Protein AF-A0A962RJB6-F1 (afdb_monomer)

Radius of gyration: 16.98 Å; Cα contacts (8 Å, |Δi|>4): 116; chains: 1; bounding box: 36×30×48 Å

Nearest PDB structures (foldseek):
  3wg9-assembly2_D  TM=4.653E-01  e=1.319E-01  Thermoanaerobacter ethanolicus JW 200
  3wgi-assembly1_A  TM=8.737E-01  e=1.592E+00  Thermoanaerobacter ethanolicus JW 200
  3wg9-assembly1_A  TM=5.352E-01  e=3.385E-01  Thermoanaerobacter ethanolicus JW 200
  1jfl-assembly1_B  TM=5.941E-01  e=3.121E+00  Pyrococcus horikoshii OT3
  2gas-assembly2_B  TM=5.406E-01  e=4.370E+00  Medicago sativa

Foldseek 3Di:
DAEDDPDPPQAQDFADCVPQDDVCVPGHHYHHLVCLLVCCQVVVEAADEDDDDPDDPVVLVVSCVSNVVSPHHYDDDDCVRVPDDDPDDDDDQDDPDPPPCSVVVVVVVVVVVD

Mean predicted aligned error: 4.96 Å

Structure (mmCIF, N/CA/C/O backbone):
data_AF-A0A962RJB6-F1
#
_entry.id   AF-A0A962RJB6-F1
#
loop_
_atom_site.group_PDB
_atom_site.id
_atom_site.type_symbol
_atom_site.label_atom_id
_atom_site.label_alt_id
_atom_site.label_comp_id
_atom_site.label_asym_id
_atom_site.label_entity_id
_atom_site.label_seq_id
_atom_site.pdbx_PDB_ins_code
_atom_site.Cartn_x
_atom_site.Cartn_y
_atom_site.Cartn_z
_atom_site.occupancy
_atom_site.B_iso_or_equiv
_atom_site.auth_seq_id
_atom_site.auth_comp_id
_atom_site.auth_asym_id
_atom_site.auth_atom_id
_atom_site.pdbx_PDB_model_num
ATOM 1 N N . ALA A 1 1 ? -8.530 5.925 1.983 1.00 86.25 1 ALA A N 1
ATOM 2 C CA . ALA A 1 1 ? -7.414 6.876 1.794 1.00 86.25 1 ALA A CA 1
ATOM 3 C C . ALA A 1 1 ? -6.126 6.094 1.549 1.00 86.25 1 ALA A C 1
ATOM 5 O O . ALA A 1 1 ? -6.102 4.903 1.841 1.00 86.25 1 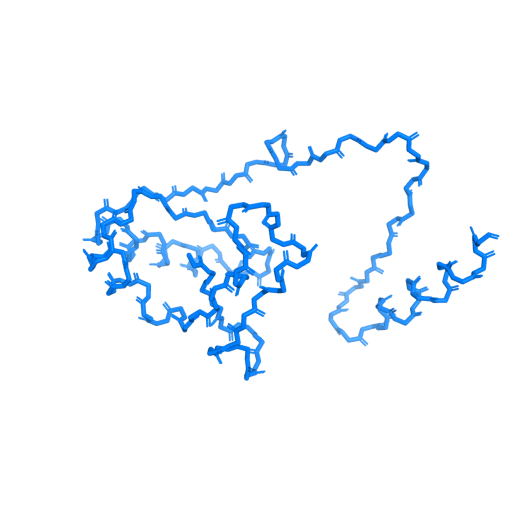ALA A O 1
ATOM 6 N N . PHE A 1 2 ? -5.078 6.732 1.031 1.00 91.38 2 PHE A N 1
ATOM 7 C CA . PHE A 1 2 ? -3.710 6.232 1.172 1.00 91.38 2 PHE A CA 1
ATOM 8 C C . PHE A 1 2 ? -3.054 6.915 2.366 1.00 91.38 2 PHE A C 1
ATOM 10 O O . PHE A 1 2 ? -3.352 8.071 2.645 1.00 91.38 2 PHE A O 1
ATOM 17 N N . THR A 1 3 ? -2.146 6.221 3.038 1.00 88.75 3 THR A N 1
ATOM 18 C CA . THR A 1 3 ? -1.280 6.805 4.067 1.00 88.75 3 THR A CA 1
ATOM 19 C C . THR A 1 3 ? 0.161 6.734 3.591 1.00 88.75 3 THR A C 1
ATOM 21 O O . THR A 1 3 ? 0.570 5.679 3.104 1.00 88.75 3 THR A O 1
ATOM 24 N N . ALA A 1 4 ? 0.932 7.813 3.722 1.00 84.38 4 ALA A N 1
ATOM 25 C CA . ALA A 1 4 ? 2.296 7.869 3.198 1.00 84.38 4 ALA A CA 1
ATOM 26 C C . ALA A 1 4 ? 3.287 8.543 4.160 1.00 84.38 4 ALA A C 1
ATOM 28 O O . ALA A 1 4 ? 2.955 9.540 4.792 1.00 84.38 4 ALA A O 1
ATOM 29 N N . THR A 1 5 ? 4.523 8.030 4.215 1.00 78.69 5 THR A N 1
ATOM 30 C CA . THR A 1 5 ? 5.647 8.623 4.986 1.00 78.69 5 THR A CA 1
ATOM 31 C C . THR A 1 5 ? 6.936 8.781 4.186 1.00 78.69 5 THR A C 1
ATOM 33 O O . THR A 1 5 ? 7.712 9.695 4.445 1.00 78.69 5 THR A O 1
ATOM 36 N N . GLN A 1 6 ? 7.179 7.915 3.198 1.00 67.38 6 GLN A N 1
ATOM 37 C CA . GLN A 1 6 ? 8.481 7.824 2.523 1.00 67.38 6 GLN A CA 1
ATOM 38 C C . GLN A 1 6 ? 8.765 8.955 1.520 1.00 67.38 6 GLN A C 1
ATOM 40 O O . GLN A 1 6 ? 9.920 9.176 1.162 1.00 67.38 6 GLN A O 1
ATOM 45 N N . ILE A 1 7 ? 7.737 9.658 1.031 1.00 72.94 7 ILE A N 1
ATOM 46 C CA . ILE A 1 7 ? 7.892 10.704 0.010 1.00 72.94 7 ILE A CA 1
ATOM 47 C C . ILE A 1 7 ? 7.655 12.073 0.663 1.00 72.94 7 ILE A C 1
ATOM 49 O O . ILE A 1 7 ? 6.505 12.398 0.975 1.00 72.94 7 ILE A O 1
ATOM 53 N N . PRO A 1 8 ? 8.704 12.899 0.849 1.00 74.06 8 PRO A N 1
ATOM 54 C CA . PRO A 1 8 ? 8.559 14.229 1.431 1.00 74.06 8 PRO A CA 1
ATOM 55 C C . PRO A 1 8 ? 7.520 15.074 0.682 1.00 74.06 8 PRO A C 1
ATOM 57 O O . PRO A 1 8 ? 7.533 15.144 -0.549 1.00 74.06 8 PRO A O 1
ATOM 60 N N . GLY A 1 9 ? 6.612 15.710 1.427 1.00 77.25 9 GLY A N 1
ATOM 61 C CA . GLY A 1 9 ? 5.584 16.598 0.872 1.00 77.25 9 GLY A CA 1
ATOM 62 C C . GLY A 1 9 ? 4.469 15.902 0.082 1.00 77.25 9 GLY A C 1
ATOM 63 O O . GLY A 1 9 ? 3.769 16.565 -0.685 1.00 77.25 9 GLY A O 1
ATOM 64 N N . ILE A 1 10 ? 4.304 14.577 0.213 1.00 83.56 10 ILE A N 1
ATOM 65 C CA . ILE A 1 10 ? 3.179 13.872 -0.422 1.00 83.56 10 ILE A CA 1
ATOM 66 C C . ILE A 1 10 ? 1.897 13.890 0.420 1.00 83.56 10 ILE A C 1
ATOM 68 O O . ILE A 1 10 ? 0.810 13.813 -0.149 1.00 83.56 10 ILE A O 1
ATOM 72 N N . SER A 1 11 ? 2.022 14.007 1.745 1.00 84.44 11 SER A N 1
ATOM 73 C CA . SER A 1 11 ? 0.876 14.139 2.652 1.00 84.44 11 SER A CA 1
ATOM 74 C C . SER A 1 11 ? 0.068 15.400 2.317 1.00 84.44 11 SER A C 1
ATOM 76 O O . SER A 1 11 ? 0.633 16.424 1.928 1.00 84.44 11 SER A O 1
ATOM 78 N N . GLY A 1 12 ? -1.259 15.302 2.382 1.00 84.06 12 GLY A N 1
ATOM 79 C CA . GLY A 1 12 ? -2.196 16.351 1.974 1.00 84.06 12 GLY A CA 1
ATOM 80 C C . GLY A 1 12 ? -2.440 16.434 0.461 1.00 84.06 12 GLY A C 1
ATOM 81 O O . GLY A 1 12 ? -3.283 17.213 0.011 1.00 84.06 12 GLY A O 1
ATOM 82 N N . ARG A 1 13 ? -1.743 15.630 -0.358 1.00 92.75 13 ARG A N 1
ATOM 83 C CA . ARG A 1 13 ? -2.029 15.515 -1.798 1.00 92.75 13 ARG A CA 1
ATOM 84 C C . ARG A 1 13 ? -3.134 14.493 -2.058 1.00 92.75 13 ARG A C 1
ATOM 86 O O . ARG A 1 13 ? -3.568 13.753 -1.182 1.00 92.75 13 ARG A O 1
ATOM 93 N N . ARG A 1 14 ? -3.586 14.429 -3.311 1.00 93.75 14 ARG A N 1
ATOM 94 C CA . ARG A 1 14 ? -4.538 13.421 -3.789 1.00 93.75 14 ARG A CA 1
ATOM 95 C C . ARG A 1 14 ? -3.925 12.601 -4.908 1.00 93.75 14 ARG A C 1
ATOM 97 O O . ARG A 1 14 ? -3.314 13.149 -5.827 1.00 93.75 14 ARG A O 1
ATOM 104 N N . PHE A 1 15 ? -4.117 11.289 -4.843 1.00 92.69 15 PHE A N 1
ATOM 105 C CA . PHE A 1 15 ? -3.893 10.419 -5.983 1.00 92.69 15 PHE A CA 1
ATOM 106 C C . PHE A 1 15 ? -4.894 10.790 -7.092 1.00 92.69 15 PHE A C 1
ATOM 108 O O . PHE A 1 15 ? -6.082 10.930 -6.786 1.00 92.69 15 PHE A O 1
ATOM 115 N N . PRO A 1 16 ? -4.456 10.979 -8.349 1.00 94.44 16 PRO A N 1
ATOM 116 C CA . PRO A 1 16 ? -5.303 11.549 -9.396 1.00 94.44 16 PRO A CA 1
ATOM 117 C C . PRO A 1 16 ? -6.575 10.737 -9.671 1.00 94.44 16 PRO A C 1
ATOM 119 O O . PRO A 1 16 ? -6.512 9.521 -9.842 1.00 94.44 16 PRO A O 1
ATOM 122 N N . ALA A 1 17 ? -7.716 11.421 -9.815 1.00 94.75 17 ALA A N 1
ATOM 123 C CA . ALA A 1 17 ? -9.002 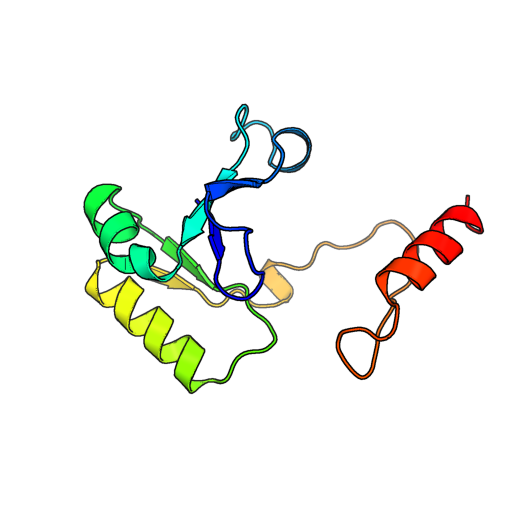10.802 -10.165 1.00 94.75 17 ALA A CA 1
ATOM 124 C C . ALA A 1 17 ? -8.937 9.991 -11.471 1.00 94.75 17 ALA A C 1
ATOM 126 O O . ALA A 1 17 ? -9.487 8.897 -11.556 1.00 94.75 17 ALA A O 1
ATOM 127 N N . THR A 1 18 ? -8.184 10.482 -12.461 1.00 95.06 18 THR A N 1
ATOM 128 C CA . THR A 1 18 ? -7.976 9.811 -13.756 1.00 95.06 18 THR A CA 1
ATOM 129 C C . THR A 1 18 ? -7.306 8.440 -13.640 1.00 95.06 18 THR A C 1
ATOM 131 O O . THR A 1 18 ? -7.405 7.643 -14.568 1.00 95.06 18 THR A O 1
ATOM 134 N N . LEU A 1 19 ? -6.638 8.158 -12.516 1.00 93.19 19 LEU A N 1
ATOM 135 C CA . LEU A 1 19 ? -5.974 6.885 -12.232 1.00 93.19 19 LEU A CA 1
ATOM 136 C C . LEU A 1 19 ? -6.676 6.072 -11.135 1.00 93.19 19 LEU A C 1
ATOM 138 O O . LEU A 1 19 ? -6.395 4.887 -10.988 1.00 93.19 19 LEU A O 1
ATOM 142 N N . ALA A 1 20 ? -7.555 6.694 -10.348 1.00 92.81 20 ALA A N 1
ATOM 143 C CA . ALA A 1 20 ? -8.192 6.078 -9.185 1.00 92.81 20 ALA A CA 1
ATOM 144 C C . ALA A 1 20 ? -9.418 5.212 -9.534 1.00 92.81 20 ALA A C 1
ATOM 146 O O . ALA A 1 20 ? -9.861 4.409 -8.716 1.00 92.81 20 ALA A O 1
ATOM 147 N N . GLY A 1 21 ? -9.960 5.362 -10.746 1.00 90.25 21 GLY A N 1
ATOM 148 C CA . GLY A 1 21 ? -11.163 4.662 -11.195 1.00 90.25 21 GLY A CA 1
ATOM 149 C C . GLY A 1 21 ? -12.466 5.348 -10.767 1.00 90.25 21 GLY A C 1
ATOM 150 O O . GLY A 1 21 ? -12.472 6.348 -10.051 1.00 90.25 21 GLY A O 1
ATOM 151 N N . ALA A 1 22 ? -13.596 4.806 -11.230 1.00 93.00 22 ALA A N 1
ATOM 152 C CA . ALA A 1 22 ? -14.907 5.459 -11.136 1.00 93.00 22 ALA A CA 1
ATOM 153 C C . ALA A 1 22 ? -15.405 5.704 -9.697 1.00 93.00 22 ALA A C 1
ATOM 155 O O . ALA A 1 22 ? -16.159 6.644 -9.466 1.00 93.00 22 ALA A O 1
ATOM 156 N N . GLY A 1 23 ? -14.965 4.896 -8.725 1.00 93.12 23 GLY A N 1
ATOM 157 C CA . GLY A 1 23 ? -15.334 5.052 -7.312 1.00 93.12 23 GLY A CA 1
ATOM 158 C C . GLY A 1 23 ? -14.691 6.256 -6.613 1.00 93.12 23 GLY A C 1
ATOM 159 O O . GLY A 1 23 ? -15.071 6.583 -5.493 1.00 93.12 23 GLY A O 1
ATOM 160 N N . TYR A 1 24 ? -13.735 6.932 -7.258 1.00 94.31 24 TYR A N 1
ATOM 161 C CA . TYR A 1 24 ? -12.981 8.043 -6.676 1.00 94.31 24 TYR A CA 1
ATOM 162 C C . TYR A 1 24 ? -12.948 9.254 -7.624 1.00 94.31 24 TYR A C 1
ATOM 164 O O . TYR A 1 24 ? -11.878 9.638 -8.106 1.00 94.31 24 TYR A O 1
ATOM 172 N N . PRO A 1 25 ? -14.099 9.911 -7.876 1.00 94.62 25 PRO A N 1
ATOM 173 C CA . PRO A 1 25 ? -14.191 11.032 -8.819 1.00 94.62 25 PRO A CA 1
ATOM 174 C C . PRO A 1 25 ? -13.341 12.245 -8.408 1.00 94.62 25 PRO A C 1
ATOM 176 O O . PRO A 1 25 ? -12.932 13.034 -9.253 1.00 94.62 25 PRO A O 1
ATOM 179 N N . GLN A 1 26 ? -13.037 12.379 -7.115 1.00 95.38 26 GLN A N 1
ATOM 180 C CA . GLN A 1 26 ? -12.167 13.425 -6.563 1.00 95.38 26 GLN A CA 1
ATOM 181 C C . GLN A 1 26 ? -10.737 12.926 -6.280 1.00 95.38 26 GLN A C 1
ATOM 183 O O . GLN A 1 26 ? -9.958 13.605 -5.607 1.00 95.38 26 GLN A O 1
ATOM 188 N N . GLY A 1 27 ? -10.389 11.725 -6.747 1.00 95.31 27 GLY A N 1
ATOM 189 C CA . GLY A 1 27 ? -9.141 11.060 -6.397 1.00 95.31 27 GLY A CA 1
ATOM 190 C C . GLY A 1 27 ? -9.128 10.526 -4.964 1.00 95.31 27 GLY A C 1
ATOM 191 O O . GLY A 1 27 ? -10.089 10.677 -4.206 1.00 95.31 27 GLY A O 1
ATOM 192 N N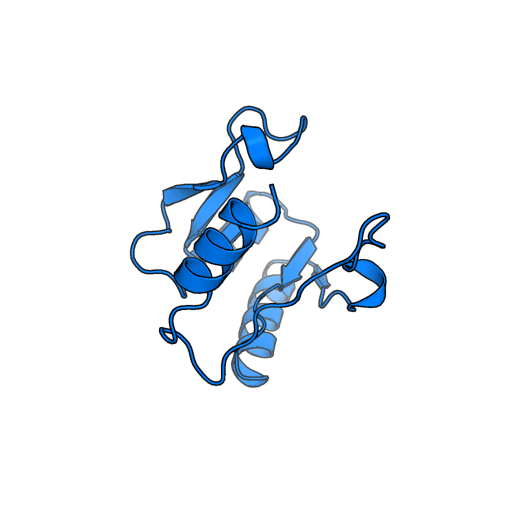 . ILE A 1 28 ? -8.017 9.894 -4.588 1.00 95.31 28 ILE A N 1
ATOM 193 C CA . ILE A 1 28 ? -7.852 9.268 -3.268 1.00 95.31 28 ILE A CA 1
ATOM 194 C C . ILE A 1 28 ? -6.984 10.192 -2.405 1.00 95.31 28 ILE A C 1
ATOM 196 O O . ILE A 1 28 ? -5.872 10.513 -2.828 1.00 95.31 28 ILE A O 1
ATOM 200 N N . PRO A 1 29 ? -7.445 10.640 -1.224 1.00 94.19 29 PRO A N 1
ATOM 201 C CA . PRO A 1 29 ? -6.621 11.454 -0.335 1.00 94.19 29 PRO A CA 1
ATOM 202 C C . PRO A 1 29 ? -5.397 10.674 0.149 1.00 94.19 29 PRO A C 1
ATOM 204 O O . PRO A 1 29 ? -5.488 9.468 0.397 1.00 94.19 29 PRO A O 1
ATOM 207 N N . ILE A 1 30 ? -4.263 11.369 0.239 1.00 94.56 30 ILE A N 1
ATOM 208 C CA . ILE A 1 30 ? -3.005 10.867 0.788 1.00 94.56 30 ILE A CA 1
ATOM 209 C C . ILE A 1 30 ? -2.792 11.558 2.131 1.00 94.56 30 ILE A C 1
ATOM 211 O O . ILE A 1 30 ? -2.449 12.737 2.178 1.00 94.56 30 ILE A O 1
ATOM 215 N N . GLU A 1 31 ? -3.008 10.811 3.201 1.00 93.62 31 GLU A N 1
ATOM 216 C CA . GLU A 1 31 ? -2.883 11.272 4.578 1.00 93.62 31 GLU A CA 1
ATOM 217 C C . GLU A 1 31 ? -1.504 10.922 5.148 1.00 93.62 31 GLU A C 1
ATOM 219 O O . GLU A 1 31 ? -0.787 10.053 4.629 1.00 93.62 31 GLU A O 1
A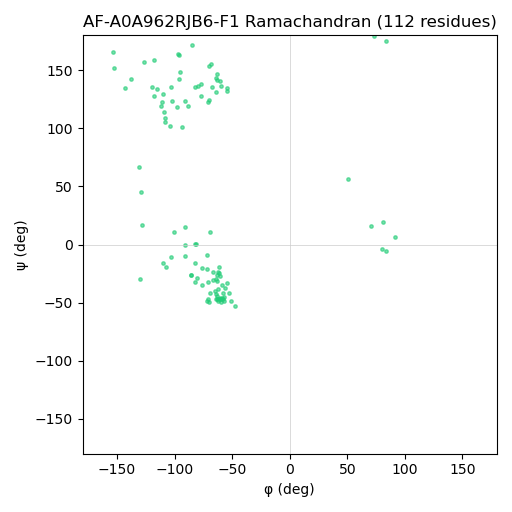TOM 224 N N . ASP A 1 32 ? -1.135 11.575 6.246 1.00 92.69 32 ASP A N 1
ATOM 225 C CA . ASP A 1 32 ? 0.051 11.197 7.003 1.00 92.69 32 ASP A CA 1
ATOM 226 C C . ASP A 1 32 ? -0.157 9.817 7.651 1.00 92.69 32 ASP A C 1
ATOM 228 O O . ASP A 1 32 ? -1.215 9.521 8.209 1.00 92.69 32 ASP A O 1
ATOM 232 N N . GLN A 1 33 ? 0.845 8.940 7.583 1.00 92.62 33 GLN A N 1
ATOM 233 C CA . GLN A 1 33 ? 0.742 7.610 8.196 1.00 92.62 33 GLN A CA 1
ATOM 234 C C . GLN A 1 33 ? 0.673 7.662 9.722 1.00 92.62 33 GLN A C 1
ATOM 236 O O . GLN A 1 33 ? 0.132 6.740 10.327 1.00 92.62 33 GLN A O 1
ATOM 241 N N . THR A 1 34 ? 1.1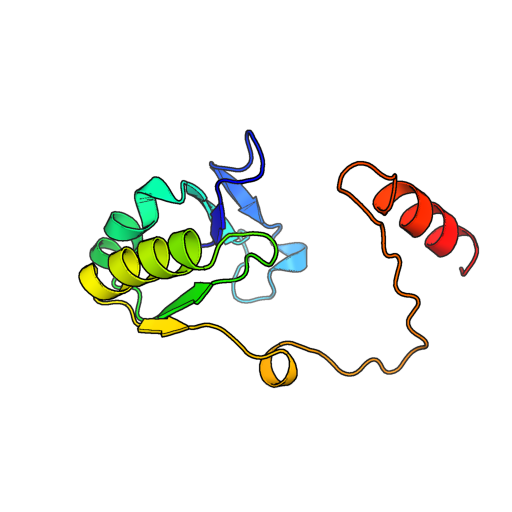68 8.726 10.353 1.00 93.00 34 THR A N 1
ATOM 242 C CA . THR A 1 34 ? 0.988 8.937 11.797 1.00 93.00 34 THR A CA 1
ATOM 243 C C . THR A 1 34 ? -0.489 9.058 12.180 1.00 93.00 34 THR A C 1
ATOM 245 O O . THR A 1 34 ? -0.864 8.696 13.293 1.00 93.00 34 THR A O 1
ATOM 248 N N . SER A 1 35 ? -1.355 9.457 11.242 1.00 94.31 35 SER A N 1
ATOM 249 C CA . SER A 1 35 ? -2.806 9.525 11.429 1.00 94.31 35 SER A CA 1
ATOM 250 C C . SER A 1 35 ? -3.521 8.180 11.248 1.00 94.31 35 SER A C 1
ATOM 252 O O . SER A 1 35 ? -4.740 8.138 11.393 1.00 94.31 35 SER A O 1
ATOM 254 N N . LEU A 1 36 ? -2.812 7.078 10.957 1.00 95.56 36 LEU A N 1
ATOM 255 C CA . LEU A 1 36 ? -3.413 5.765 10.671 1.00 95.56 36 LEU A CA 1
ATOM 256 C C . LEU A 1 36 ? -4.419 5.327 11.746 1.00 95.56 36 LEU A C 1
ATOM 258 O O . LEU A 1 36 ? -5.536 4.949 11.409 1.00 95.56 36 LEU A O 1
ATOM 262 N N . ALA A 1 37 ? -4.043 5.411 13.025 1.00 96.81 37 ALA A N 1
ATOM 263 C CA . ALA A 1 37 ? -4.911 5.004 14.132 1.00 96.81 37 ALA A CA 1
ATOM 264 C C . ALA A 1 37 ? -6.218 5.812 14.172 1.00 96.81 37 ALA A C 1
ATOM 266 O O . ALA A 1 37 ? -7.301 5.238 14.274 1.00 96.81 37 ALA A O 1
ATOM 267 N N . ALA A 1 38 ? -6.107 7.140 14.051 1.00 96.56 38 ALA A N 1
ATOM 268 C CA . ALA A 1 38 ? -7.248 8.049 14.072 1.00 96.56 38 ALA A CA 1
ATOM 269 C C . ALA A 1 38 ? -8.172 7.800 12.874 1.00 96.56 38 ALA A C 1
ATOM 271 O O . ALA A 1 38 ? -9.371 7.618 13.054 1.00 96.56 38 ALA A O 1
ATOM 272 N N . ILE A 1 39 ? -7.608 7.680 11.666 1.00 95.31 39 ILE A N 1
ATOM 273 C CA . ILE A 1 39 ? -8.369 7.393 10.443 1.00 95.31 39 ILE A CA 1
ATOM 274 C C . ILE A 1 39 ? -9.127 6.071 10.578 1.00 95.31 39 ILE A C 1
ATOM 276 O O . ILE A 1 39 ? -10.313 6.020 10.252 1.00 95.31 39 ILE A O 1
ATOM 280 N N . CYS A 1 40 ? -8.467 5.017 11.070 1.00 96.56 40 CYS A N 1
ATOM 281 C CA . CYS A 1 40 ? -9.107 3.721 11.268 1.00 96.56 40 CYS A CA 1
ATOM 282 C C . CYS A 1 40 ? -10.298 3.809 12.228 1.00 96.56 40 CYS A C 1
ATOM 284 O O . CYS A 1 40 ? -11.379 3.324 11.893 1.00 96.56 40 CYS A O 1
ATOM 286 N N . ALA A 1 41 ? -10.124 4.473 13.373 1.00 95.00 41 ALA A N 1
ATOM 287 C CA . ALA A 1 41 ? -11.163 4.595 14.389 1.00 95.00 41 ALA A CA 1
ATOM 288 C C . ALA A 1 41 ? -12.328 5.5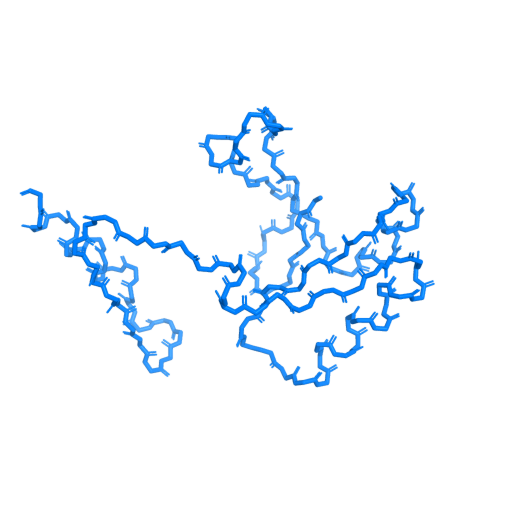04 13.948 1.00 95.00 41 ALA A C 1
ATOM 290 O O . ALA A 1 41 ? -13.493 5.119 14.044 1.00 95.00 41 ALA A O 1
ATOM 291 N N . GLU A 1 42 ? -12.029 6.701 13.441 1.00 96.19 42 GLU A N 1
ATOM 292 C CA . GLU A 1 42 ? -13.028 7.718 13.089 1.00 96.19 42 GLU A CA 1
ATOM 293 C C . GLU A 1 42 ? -13.860 7.315 11.871 1.00 96.19 42 GLU A C 1
ATOM 295 O O . GLU A 1 42 ? -15.080 7.493 11.853 1.00 96.19 42 GLU A O 1
ATOM 300 N N . GLN A 1 43 ? -13.207 6.749 10.852 1.00 95.50 43 GLN A N 1
ATOM 301 C CA . GLN A 1 43 ? -13.867 6.357 9.606 1.00 95.50 43 GLN A CA 1
ATOM 302 C C . GLN A 1 43 ? -14.375 4.914 9.636 1.00 95.50 43 GLN A C 1
ATOM 304 O O . GLN A 1 43 ? -14.982 4.480 8.659 1.00 95.50 43 GLN A O 1
ATOM 309 N N . ARG A 1 44 ? -14.161 4.190 10.747 1.00 96.19 44 ARG A N 1
ATOM 310 C CA . ARG A 1 44 ? -14.512 2.770 10.916 1.00 96.19 44 ARG A CA 1
ATOM 311 C C . ARG A 1 44 ? -13.980 1.925 9.760 1.00 96.19 44 ARG A C 1
ATOM 313 O O . ARG A 1 44 ? -14.735 1.281 9.038 1.00 96.19 44 ARG A O 1
ATOM 320 N N . ILE A 1 45 ? -12.672 2.003 9.542 1.00 97.00 45 ILE A N 1
ATOM 321 C CA . ILE A 1 45 ? -12.010 1.267 8.465 1.00 97.00 45 ILE A CA 1
ATOM 322 C C . ILE A 1 45 ? -12.007 -0.224 8.797 1.00 97.00 45 ILE A C 1
ATOM 324 O O . ILE A 1 45 ? -11.449 -0.625 9.811 1.00 97.00 45 ILE A O 1
ATOM 328 N N . ASP A 1 46 ? -12.548 -1.046 7.901 1.00 97.31 46 ASP A N 1
ATOM 329 C CA . ASP A 1 46 ? -12.532 -2.501 8.081 1.00 97.31 46 ASP A CA 1
ATOM 330 C C . ASP A 1 46 ? -11.155 -3.114 7.784 1.00 97.31 46 ASP A C 1
ATOM 332 O O . ASP A 1 46 ? -10.770 -4.107 8.392 1.00 97.31 46 ASP A O 1
ATOM 336 N N . ARG A 1 47 ? -10.415 -2.562 6.807 1.00 97.44 47 ARG A N 1
ATOM 337 C CA . ARG A 1 47 ? -9.187 -3.178 6.273 1.00 97.44 47 ARG A CA 1
ATOM 338 C C . ARG A 1 47 ? -8.098 -2.174 5.928 1.00 97.44 47 ARG A C 1
ATOM 340 O O . ARG A 1 47 ? -8.321 -1.211 5.195 1.00 97.44 47 ARG A O 1
ATOM 347 N N . VAL A 1 48 ? -6.879 -2.495 6.346 1.00 97.50 48 VAL A N 1
ATOM 348 C CA . VAL A 1 48 ? -5.636 -1.821 5.973 1.00 97.50 48 VAL A CA 1
ATOM 349 C C . VAL A 1 48 ? -4.800 -2.759 5.107 1.00 97.50 48 VAL A C 1
ATOM 351 O O . VAL A 1 48 ? -4.379 -3.829 5.541 1.00 97.50 48 VAL A O 1
ATOM 354 N N . HIS A 1 49 ? -4.523 -2.341 3.872 1.00 96.44 49 HIS A N 1
ATOM 355 C CA . HIS A 1 49 ? -3.612 -3.043 2.969 1.00 96.44 49 HIS A CA 1
ATOM 356 C C . HIS A 1 49 ? -2.236 -2.387 3.010 1.00 96.44 49 HIS A C 1
ATOM 358 O O . HIS A 1 49 ? -2.084 -1.224 2.636 1.00 96.44 49 HIS A O 1
ATOM 364 N N . PHE A 1 50 ? -1.225 -3.137 3.435 1.00 95.12 50 PHE A N 1
ATOM 365 C CA . PHE A 1 50 ? 0.140 -2.634 3.509 1.00 95.12 50 PHE A CA 1
ATOM 366 C C . PHE A 1 50 ? 0.891 -2.911 2.203 1.00 95.12 50 PHE A C 1
ATOM 368 O O . PHE A 1 50 ? 0.982 -4.057 1.762 1.00 95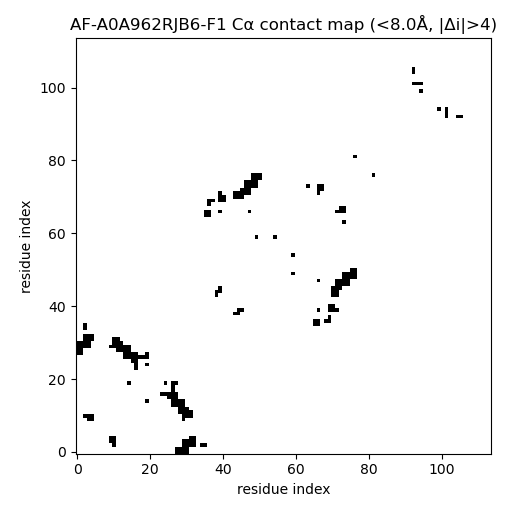.12 50 PHE A O 1
ATOM 375 N N . ALA A 1 51 ? 1.416 -1.852 1.579 1.00 92.25 51 ALA A N 1
ATOM 376 C CA . ALA A 1 51 ? 1.945 -1.890 0.212 1.00 92.25 51 ALA A CA 1
ATOM 377 C C . ALA A 1 51 ? 3.370 -1.320 0.063 1.00 92.25 51 ALA A C 1
ATOM 379 O O . ALA A 1 51 ? 3.794 -1.017 -1.052 1.00 92.25 51 ALA A O 1
ATOM 380 N N . TYR A 1 52 ? 4.119 -1.175 1.160 1.00 89.56 52 TYR A N 1
ATOM 381 C CA . TYR A 1 52 ? 5.545 -0.845 1.084 1.00 89.56 52 TYR A CA 1
ATOM 382 C C . TYR A 1 52 ? 6.375 -2.106 0.832 1.00 89.56 52 TYR A C 1
ATOM 384 O O . TYR A 1 52 ? 6.149 -3.140 1.458 1.00 89.56 52 TYR A O 1
ATOM 392 N N . SER A 1 53 ? 7.344 -2.016 -0.080 1.00 83.94 53 SER A N 1
ATOM 393 C CA . SER A 1 53 ? 8.213 -3.139 -0.464 1.00 83.94 53 SER A CA 1
ATOM 394 C C . SER A 1 53 ? 9.619 -3.076 0.139 1.00 83.94 53 SER A C 1
ATOM 396 O O . SER A 1 53 ? 10.378 -4.031 0.012 1.00 83.94 53 SER A O 1
ATOM 398 N N . ASP A 1 54 ? 9.993 -1.948 0.738 1.00 86.62 54 ASP A N 1
ATOM 399 C CA . ASP A 1 54 ? 11.363 -1.594 1.121 1.00 86.62 54 ASP A CA 1
ATOM 400 C C . ASP A 1 54 ? 11.464 -1.143 2.588 1.00 86.62 54 ASP A C 1
ATOM 402 O O . ASP A 1 54 ? 12.111 -0.153 2.920 1.00 86.62 54 ASP A O 1
ATOM 406 N N . VAL A 1 55 ? 10.815 -1.890 3.479 1.00 90.75 55 VAL A N 1
ATOM 407 C CA . VAL A 1 55 ? 10.780 -1.630 4.925 1.00 90.75 55 VAL A CA 1
ATOM 408 C C . VAL A 1 55 ? 11.216 -2.861 5.714 1.00 90.75 55 VAL A C 1
ATOM 410 O O . VAL A 1 55 ? 11.133 -3.989 5.223 1.00 90.75 55 VAL A O 1
ATOM 413 N N . SER A 1 56 ? 11.680 -2.660 6.948 1.00 95.00 56 SER A N 1
ATOM 414 C CA . SER A 1 56 ? 12.033 -3.783 7.820 1.00 95.00 56 SER A CA 1
ATOM 415 C C . SER A 1 56 ? 10.782 -4.534 8.282 1.00 95.00 56 SER A C 1
ATOM 417 O O . SER A 1 56 ? 9.701 -3.956 8.401 1.00 95.00 56 SER A O 1
ATOM 419 N N . HIS A 1 57 ? 10.932 -5.821 8.607 1.00 95.88 57 HIS A N 1
ATOM 420 C CA . HIS A 1 57 ? 9.855 -6.600 9.225 1.00 95.88 57 HIS A CA 1
ATOM 421 C C . HIS A 1 57 ? 9.286 -5.902 10.471 1.00 95.88 57 HIS A C 1
ATOM 423 O O . HIS A 1 57 ? 8.074 -5.831 10.640 1.00 95.88 57 HIS A O 1
ATOM 429 N N . GLU A 1 58 ? 10.152 -5.324 11.303 1.00 97.69 58 GLU A N 1
ATOM 430 C CA . GLU A 1 58 ? 9.747 -4.588 12.499 1.00 97.69 58 GLU A CA 1
ATOM 431 C C . GLU A 1 58 ? 8.801 -3.419 12.170 1.00 97.69 58 GLU A C 1
ATOM 433 O O . GLU A 1 58 ? 7.743 -3.288 12.780 1.00 97.69 58 GLU A O 1
ATOM 438 N N . GLN A 1 59 ? 9.122 -2.608 11.157 1.00 94.94 59 GLN A N 1
ATOM 439 C CA . GLN A 1 59 ? 8.260 -1.500 10.726 1.00 94.94 59 GLN A CA 1
ATOM 440 C C . GLN A 1 59 ? 6.895 -1.984 10.218 1.00 94.94 59 GLN A C 1
ATOM 442 O O . GLN A 1 59 ? 5.869 -1.354 10.498 1.00 94.94 59 GLN A O 1
ATOM 447 N N . VAL A 1 60 ? 6.869 -3.112 9.496 1.00 96.44 60 VAL A N 1
ATOM 448 C CA . VAL A 1 60 ? 5.617 -3.750 9.058 1.00 96.44 60 VAL A CA 1
ATOM 449 C C . VAL A 1 60 ? 4.771 -4.123 10.273 1.00 96.44 60 VAL A C 1
ATOM 451 O O . VAL A 1 60 ? 3.597 -3.758 10.336 1.00 96.44 60 VAL A O 1
ATOM 454 N N . MET A 1 61 ? 5.365 -4.797 11.260 1.00 97.81 61 MET A N 1
ATOM 455 C CA . MET A 1 61 ? 4.639 -5.291 12.433 1.00 97.81 61 MET A CA 1
ATOM 456 C C . MET A 1 61 ? 4.200 -4.178 13.391 1.00 97.81 61 MET A C 1
ATOM 458 O O . MET A 1 61 ? 3.119 -4.280 13.975 1.00 97.81 61 MET A O 1
ATOM 462 N N . HIS A 1 62 ? 4.960 -3.085 13.508 1.00 97.25 62 HIS A N 1
ATOM 463 C CA . HIS A 1 62 ? 4.511 -1.886 14.230 1.00 97.25 62 HIS A CA 1
ATOM 464 C C . HIS A 1 62 ? 3.284 -1.265 13.558 1.00 97.25 62 HIS A C 1
ATOM 466 O O . HIS A 1 62 ? 2.298 -0.962 14.226 1.00 97.25 62 HIS A O 1
ATOM 472 N N . THR A 1 63 ? 3.293 -1.151 12.226 1.00 97.00 63 THR A N 1
ATOM 473 C CA . THR A 1 63 ? 2.136 -0.630 11.477 1.00 97.00 63 THR A CA 1
ATOM 474 C C . THR A 1 63 ? 0.919 -1.551 11.611 1.00 97.00 63 THR A C 1
ATOM 476 O O . THR A 1 63 ? -0.200 -1.070 11.789 1.00 97.00 63 THR A O 1
ATOM 479 N N . ALA A 1 64 ? 1.133 -2.871 11.580 1.00 97.94 64 ALA A N 1
ATOM 480 C CA . ALA A 1 64 ? 0.081 -3.861 11.794 1.00 97.94 64 ALA A CA 1
ATOM 481 C C . ALA A 1 64 ? -0.552 -3.732 13.183 1.00 97.94 64 ALA A C 1
ATOM 483 O O . ALA A 1 64 ? -1.774 -3.688 13.299 1.00 97.94 64 ALA A O 1
ATOM 484 N N . SER A 1 65 ? 0.276 -3.604 14.222 1.00 98.19 65 SER A N 1
ATOM 485 C CA . SER A 1 65 ? -0.183 -3.429 15.603 1.00 98.19 65 SER A CA 1
ATOM 486 C C . SER A 1 65 ? -1.076 -2.197 15.757 1.00 98.19 65 SER A C 1
ATOM 488 O O . SER A 1 65 ? -2.114 -2.276 16.406 1.00 98.19 65 SER A O 1
ATOM 490 N N . ILE A 1 66 ? -0.719 -1.080 15.112 1.00 97.69 66 ILE A N 1
ATOM 491 C CA . ILE A 1 66 ? -1.525 0.150 15.118 1.00 97.69 66 ILE A CA 1
ATOM 492 C C . ILE A 1 66 ? -2.897 -0.077 14.467 1.00 97.69 66 ILE A C 1
ATOM 494 O O . ILE A 1 66 ? -3.915 0.307 15.040 1.00 97.69 66 ILE A O 1
ATOM 498 N N . ALA A 1 67 ? -2.933 -0.698 13.283 1.00 97.88 67 ALA A N 1
ATOM 499 C CA . ALA A 1 67 ? -4.182 -0.956 12.565 1.00 97.88 67 ALA A CA 1
ATOM 500 C C . ALA A 1 67 ? -5.120 -1.880 13.361 1.00 97.88 67 ALA A C 1
ATOM 502 O O . ALA A 1 67 ? -6.290 -1.549 13.548 1.00 97.88 67 ALA A O 1
ATOM 503 N N . LEU A 1 68 ? -4.579 -2.983 13.888 1.00 97.94 68 LEU A N 1
ATOM 504 C CA . LEU A 1 68 ? -5.327 -3.960 14.681 1.00 97.94 68 LEU A CA 1
ATOM 505 C C . LEU A 1 68 ? -5.860 -3.349 15.982 1.00 97.94 68 LEU A C 1
ATOM 507 O O . LEU A 1 68 ? -7.017 -3.563 16.331 1.00 97.94 68 LEU A O 1
ATOM 511 N N . ALA A 1 69 ? -5.050 -2.547 16.683 1.00 98.00 69 ALA A N 1
ATOM 512 C CA . ALA A 1 69 ? -5.480 -1.849 17.895 1.00 98.00 69 ALA A CA 1
ATOM 513 C C . ALA A 1 69 ? -6.596 -0.823 17.626 1.00 98.00 69 ALA A C 1
ATOM 515 O O . ALA A 1 69 ? -7.434 -0.589 18.494 1.00 98.00 69 ALA A O 1
ATOM 516 N N . ALA A 1 70 ? -6.633 -0.239 16.425 1.00 97.31 70 ALA A N 1
ATOM 517 C CA . ALA A 1 70 ? -7.707 0.646 15.978 1.00 97.31 70 ALA A CA 1
ATOM 518 C C . ALA A 1 70 ? -8.943 -0.105 15.436 1.00 97.31 70 ALA A C 1
ATOM 520 O O . ALA A 1 70 ? -9.913 0.538 15.039 1.00 97.31 70 ALA A O 1
ATOM 521 N N . GLY A 1 71 ? -8.924 -1.444 15.432 1.00 95.75 71 GLY A N 1
ATOM 522 C CA . GLY A 1 71 ? -10.049 -2.297 15.044 1.00 95.75 71 GLY A CA 1
ATOM 523 C C . GLY A 1 71 ? -10.104 -2.694 13.566 1.00 95.75 71 GLY A C 1
ATOM 524 O O . GLY A 1 71 ? -11.085 -3.310 13.162 1.00 95.75 71 GLY A O 1
ATOM 525 N N . ALA A 1 72 ? -9.081 -2.371 12.769 1.00 98.19 72 ALA A N 1
ATOM 526 C CA . ALA A 1 72 ? -9.023 -2.726 11.351 1.00 98.19 72 ALA A CA 1
ATOM 527 C C . ALA A 1 72 ? -8.217 -4.014 11.117 1.00 98.19 72 ALA A C 1
ATOM 529 O O . ALA A 1 72 ? -7.152 -4.201 11.711 1.00 98.19 72 ALA A O 1
ATOM 530 N N . ASP A 1 73 ? -8.656 -4.858 10.179 1.00 98.25 73 ASP A N 1
ATOM 531 C CA . ASP A 1 73 ? -7.855 -5.986 9.699 1.00 98.25 73 ASP A CA 1
ATOM 532 C C . ASP A 1 73 ? -6.589 -5.481 8.996 1.00 98.25 73 ASP A C 1
ATOM 534 O O . ASP A 1 73 ? -6.614 -4.498 8.249 1.00 98.25 73 ASP A O 1
ATOM 538 N N . PHE A 1 74 ? -5.476 -6.195 9.163 1.00 98.06 74 PHE A N 1
ATOM 539 C CA . PHE A 1 74 ? -4.219 -5.879 8.488 1.00 98.06 74 PHE A CA 1
ATOM 540 C C . PHE A 1 74 ? -3.866 -6.936 7.441 1.00 98.06 74 PHE A C 1
ATOM 542 O O . PHE A 1 74 ? -3.710 -8.118 7.751 1.00 98.06 74 PHE A O 1
ATOM 549 N N . HIS A 1 75 ? -3.689 -6.504 6.193 1.00 97.25 75 HIS A N 1
ATOM 550 C CA . HIS A 1 75 ? -3.451 -7.388 5.058 1.00 97.25 75 HIS A CA 1
ATOM 551 C C . HIS A 1 75 ? -2.092 -7.149 4.400 1.00 97.25 75 HIS A C 1
ATOM 553 O O . HIS A 1 75 ? -1.782 -6.050 3.934 1.00 97.25 75 HIS A O 1
ATOM 559 N N . LEU A 1 76 ? -1.343 -8.244 4.250 1.00 95.25 76 LEU A N 1
ATOM 560 C CA . LEU A 1 76 ? -0.199 -8.357 3.350 1.00 95.25 76 LEU A CA 1
ATOM 561 C C . LEU A 1 76 ? -0.620 -9.166 2.124 1.00 95.25 76 LEU A C 1
ATOM 563 O O . LEU A 1 76 ? -0.745 -10.391 2.176 1.00 95.25 76 LEU A O 1
ATOM 567 N N . CYS A 1 77 ? -0.882 -8.478 1.017 1.00 93.69 77 CYS A N 1
ATOM 568 C CA . CYS A 1 77 ? -1.372 -9.132 -0.189 1.00 93.69 77 CYS A CA 1
ATOM 569 C C . CYS A 1 77 ? -0.230 -9.843 -0.925 1.00 93.69 77 CYS A C 1
ATOM 571 O O . CYS A 1 77 ? 0.790 -9.240 -1.260 1.00 93.69 77 CYS A O 1
ATOM 573 N N . SER A 1 78 ? -0.422 -11.128 -1.227 1.00 92.44 78 SER A N 1
ATOM 574 C CA . SER A 1 78 ? 0.564 -11.893 -1.996 1.00 92.44 78 SER A CA 1
ATOM 575 C C . SER A 1 78 ? 0.654 -11.399 -3.449 1.00 92.44 78 SER A C 1
ATOM 577 O O . SER A 1 78 ? -0.353 -10.938 -3.997 1.00 92.44 78 SER A O 1
ATOM 579 N N . PRO A 1 79 ? 1.793 -11.598 -4.139 1.00 90.31 79 PRO A N 1
ATOM 580 C CA . PRO A 1 79 ? 1.906 -11.291 -5.565 1.00 90.31 79 PRO A CA 1
ATOM 581 C C . PRO A 1 79 ? 0.830 -11.974 -6.420 1.00 90.31 79 PRO A C 1
ATOM 583 O O . PRO A 1 79 ? 0.337 -11.390 -7.375 1.00 90.31 79 PRO A O 1
ATOM 586 N N . ARG A 1 80 ? 0.385 -13.183 -6.048 1.00 92.31 80 ARG A N 1
ATOM 587 C CA . ARG A 1 80 ? -0.705 -13.886 -6.748 1.00 92.31 80 ARG A CA 1
ATOM 588 C C . ARG A 1 80 ? -2.014 -13.087 -6.758 1.00 92.31 80 ARG A C 1
ATOM 590 O O . ARG A 1 80 ? -2.767 -13.189 -7.717 1.00 92.31 80 ARG A O 1
ATOM 597 N N . GLN A 1 81 ? -2.296 -12.344 -5.689 1.00 91.06 81 GLN A N 1
ATOM 598 C CA . GLN A 1 81 ? -3.521 -11.552 -5.551 1.00 91.06 81 GLN A CA 1
ATOM 599 C C . GLN A 1 81 ? -3.405 -10.163 -6.187 1.00 91.06 81 GLN A C 1
ATOM 601 O O . GLN A 1 81 ? -4.423 -9.586 -6.552 1.00 91.06 81 GLN A O 1
ATOM 606 N N . THR A 1 82 ? -2.193 -9.612 -6.293 1.00 91.12 82 THR A N 1
ATOM 607 C CA . THR A 1 82 ? -1.975 -8.219 -6.722 1.00 91.12 82 THR A CA 1
ATOM 608 C C . THR A 1 82 ? -1.405 -8.082 -8.129 1.00 91.12 82 THR A C 1
ATOM 610 O O . THR A 1 82 ? -1.526 -7.017 -8.732 1.00 91.12 82 THR A O 1
ATOM 613 N N . MET A 1 83 ? -0.794 -9.132 -8.682 1.00 91.06 83 MET A N 1
ATOM 614 C CA . MET A 1 83 ? -0.242 -9.101 -10.034 1.00 91.06 83 MET A CA 1
ATOM 615 C C . MET A 1 83 ? -1.330 -9.295 -11.089 1.00 91.06 83 MET A C 1
ATOM 617 O O . MET A 1 83 ? -2.169 -10.188 -11.001 1.00 91.06 83 MET A O 1
ATOM 621 N N . ILE A 1 84 ? -1.253 -8.489 -12.146 1.00 90.69 84 ILE A N 1
ATOM 622 C CA . ILE A 1 84 ? -2.136 -8.573 -13.310 1.00 90.69 84 ILE A CA 1
ATOM 623 C C . ILE A 1 84 ? -1.378 -9.250 -14.452 1.00 90.69 84 ILE A C 1
ATOM 625 O O . ILE A 1 84 ? -0.220 -8.924 -14.727 1.00 90.69 84 ILE A O 1
ATOM 629 N N . ARG A 1 85 ? -2.034 -10.191 -15.141 1.00 91.62 85 ARG A N 1
ATOM 630 C CA . ARG A 1 85 ? -1.466 -10.836 -16.329 1.00 91.62 85 ARG A CA 1
ATOM 631 C C . ARG A 1 85 ? -1.438 -9.847 -17.493 1.00 91.62 85 ARG A C 1
ATOM 633 O O . ARG A 1 85 ? -2.480 -9.349 -17.908 1.00 91.62 85 ARG A O 1
ATOM 640 N N . ALA A 1 86 ? -0.254 -9.607 -18.048 1.00 93.38 86 ALA A N 1
ATOM 641 C CA . ALA A 1 86 ? -0.104 -8.785 -19.240 1.00 93.38 86 ALA A CA 1
ATOM 642 C C . ALA A 1 86 ? -0.510 -9.556 -20.507 1.00 93.38 86 ALA A C 1
ATOM 644 O O . ALA A 1 86 ? -0.164 -10.727 -20.671 1.00 93.38 86 ALA A O 1
ATOM 645 N N . THR A 1 87 ? -1.222 -8.882 -21.410 1.00 95.44 87 THR A N 1
ATOM 646 C CA . THR A 1 87 ? -1.532 -9.366 -22.769 1.00 95.44 87 THR A CA 1
ATOM 647 C C . THR A 1 87 ? -0.488 -8.935 -23.801 1.00 95.44 87 THR A C 1
ATOM 649 O O . THR A 1 87 ? -0.504 -9.413 -24.931 1.00 95.44 87 THR A O 1
ATOM 652 N N . LEU A 1 88 ? 0.425 -8.044 -23.409 1.00 92.44 88 LEU A N 1
ATOM 653 C CA . LEU A 1 88 ? 1.503 -7.500 -24.231 1.00 92.44 88 LEU A CA 1
ATOM 654 C C . LEU A 1 88 ? 2.871 -7.877 -23.638 1.00 92.44 88 LEU A C 1
ATOM 656 O O . LEU A 1 88 ? 2.952 -8.156 -22.437 1.00 92.44 88 LEU A O 1
ATOM 660 N N . PRO A 1 89 ? 3.954 -7.855 -24.439 1.00 92.31 89 PRO A N 1
ATOM 661 C CA . PRO A 1 89 ? 5.311 -8.009 -23.923 1.00 92.31 89 PRO A CA 1
ATOM 662 C C . PRO A 1 89 ? 5.622 -6.984 -22.823 1.00 92.31 89 PRO A C 1
ATOM 664 O O . PRO A 1 89 ? 5.333 -5.796 -22.965 1.00 92.31 89 PRO A O 1
ATOM 667 N N . VAL A 1 90 ? 6.235 -7.443 -21.729 1.00 93.25 90 VAL A N 1
ATOM 668 C CA . VAL A 1 90 ? 6.580 -6.609 -20.568 1.00 93.25 90 VAL A CA 1
ATOM 669 C C . VAL A 1 90 ? 8.090 -6.425 -20.492 1.00 93.25 90 VAL A C 1
ATOM 671 O O . VAL A 1 90 ? 8.838 -7.399 -20.485 1.00 93.25 90 VAL A O 1
ATOM 674 N N . ILE A 1 91 ? 8.534 -5.173 -20.369 1.00 94.44 91 ILE A N 1
ATOM 675 C CA . ILE A 1 91 ? 9.932 -4.828 -20.092 1.00 94.44 91 ILE A CA 1
ATOM 676 C C . ILE A 1 91 ? 10.020 -4.290 -18.665 1.00 94.44 91 ILE A C 1
ATOM 678 O O . ILE A 1 91 ? 9.494 -3.220 -18.362 1.00 94.44 91 ILE A O 1
ATOM 682 N N . ALA A 1 92 ? 10.703 -5.025 -17.787 1.00 93.00 92 ALA A N 1
ATOM 683 C CA . ALA A 1 92 ? 10.950 -4.599 -16.415 1.00 93.00 92 ALA A CA 1
ATOM 684 C C . ALA A 1 92 ? 12.243 -3.772 -16.323 1.00 93.00 92 ALA A C 1
ATOM 686 O O . ALA A 1 92 ? 13.335 -4.263 -16.599 1.00 93.00 92 ALA A O 1
ATOM 687 N N . THR A 1 93 ? 12.137 -2.516 -15.888 1.00 93.75 93 THR A N 1
ATOM 688 C CA . THR A 1 93 ? 13.294 -1.659 -15.582 1.00 93.75 93 THR A CA 1
ATOM 689 C C . THR A 1 93 ? 13.651 -1.746 -14.098 1.00 93.75 93 THR A C 1
ATOM 691 O O . THR A 1 93 ? 13.009 -1.099 -13.270 1.00 93.75 93 THR A O 1
ATOM 694 N N . SER A 1 94 ? 14.683 -2.529 -13.768 1.00 92.56 94 SER A N 1
ATOM 695 C CA . SER A 1 94 ? 15.202 -2.688 -12.400 1.00 92.56 94 SER A CA 1
ATOM 696 C C . SER A 1 94 ? 16.410 -1.780 -12.124 1.00 92.56 94 SER A C 1
ATOM 698 O O . SER A 1 94 ? 17.012 -1.228 -13.044 1.00 92.56 94 SER A O 1
ATOM 700 N N . ALA A 1 95 ? 16.759 -1.594 -10.850 1.00 90.44 95 ALA A N 1
ATOM 701 C CA . ALA A 1 95 ? 17.985 -0.915 -10.439 1.00 90.44 95 ALA A CA 1
ATOM 702 C C . ALA A 1 95 ? 18.466 -1.397 -9.069 1.00 90.44 95 ALA A C 1
ATOM 704 O O . ALA A 1 95 ? 17.655 -1.735 -8.213 1.00 90.44 95 ALA A O 1
ATOM 705 N N . VAL A 1 96 ? 19.781 -1.327 -8.851 1.00 89.94 96 VAL A N 1
ATOM 706 C CA . VAL A 1 96 ? 20.437 -1.750 -7.601 1.00 89.94 96 VAL A CA 1
ATOM 707 C C . VAL A 1 96 ? 20.174 -0.820 -6.410 1.00 89.94 96 VAL A C 1
ATOM 709 O O . VAL A 1 96 ? 20.316 -1.241 -5.270 1.00 89.94 96 VAL A O 1
ATOM 712 N N . ARG A 1 97 ? 19.792 0.444 -6.650 1.00 84.12 97 ARG A N 1
ATOM 713 C CA . ARG A 1 97 ? 19.393 1.402 -5.604 1.00 84.12 97 ARG A CA 1
ATOM 714 C C . ARG A 1 97 ? 18.429 2.473 -6.123 1.00 84.12 97 ARG A C 1
ATOM 716 O O . ARG A 1 97 ? 18.267 2.681 -7.334 1.00 84.12 97 ARG A O 1
ATOM 723 N N . THR A 1 98 ? 17.788 3.183 -5.201 1.00 81.62 98 THR A N 1
ATOM 724 C CA . THR A 1 98 ? 16.991 4.382 -5.502 1.00 81.62 98 THR A CA 1
ATOM 725 C C . THR A 1 98 ? 17.882 5.487 -6.083 1.00 81.62 98 THR A C 1
ATOM 727 O O . THR A 1 98 ? 19.069 5.568 -5.784 1.00 81.62 98 THR A O 1
ATOM 730 N N . GLY A 1 99 ? 17.338 6.302 -6.992 1.00 84.31 99 GLY A N 1
ATOM 731 C CA . GLY A 1 99 ? 18.093 7.366 -7.673 1.00 84.31 99 GLY A CA 1
ATOM 732 C C . GLY A 1 99 ? 18.907 6.932 -8.902 1.00 84.31 99 GLY A C 1
ATOM 733 O O . GLY A 1 99 ? 19.387 7.790 -9.630 1.00 84.31 99 GLY A O 1
ATOM 734 N N . CYS A 1 100 ? 18.992 5.636 -9.228 1.00 91.19 100 CYS A N 1
ATOM 735 C CA . CYS A 1 100 ? 19.716 5.119 -10.408 1.00 91.19 100 CYS A CA 1
ATOM 736 C C . CYS A 1 100 ? 19.102 5.449 -11.787 1.00 91.19 100 CYS A C 1
ATOM 738 O O . CYS A 1 100 ? 19.492 4.858 -12.787 1.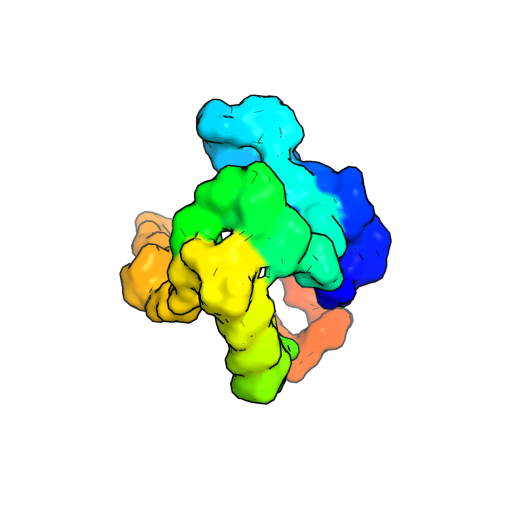00 91.19 100 CYS A O 1
ATOM 740 N N . GLY A 1 101 ? 18.116 6.343 -11.868 1.00 92.25 101 GLY A N 1
ATOM 741 C CA . GLY A 1 101 ? 17.572 6.776 -13.159 1.00 92.25 101 GLY A CA 1
ATOM 742 C C . GLY A 1 101 ? 16.539 5.844 -13.806 1.00 92.25 101 GLY A C 1
ATOM 743 O O . GLY A 1 101 ? 16.293 5.971 -15.006 1.00 92.25 101 GLY A O 1
ATOM 744 N N . LYS A 1 102 ? 15.898 4.938 -13.042 1.00 94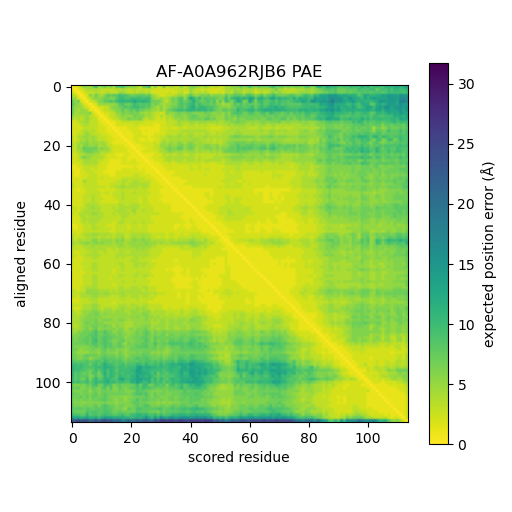.25 102 LYS A N 1
ATOM 745 C CA . LYS A 1 102 ? 14.837 4.040 -13.556 1.00 94.25 102 LYS A CA 1
ATOM 746 C C . LYS A 1 102 ? 13.799 4.804 -14.381 1.00 94.25 102 LYS A C 1
ATOM 748 O O . LYS A 1 102 ? 13.599 4.492 -15.545 1.00 94.25 102 LYS A O 1
ATOM 753 N N . SER A 1 103 ? 13.221 5.870 -13.824 1.00 92.31 103 SER A N 1
ATOM 754 C CA . SER A 1 103 ? 12.167 6.647 -14.488 1.00 92.31 103 SER A CA 1
ATOM 755 C C . SER A 1 103 ? 12.628 7.322 -15.785 1.00 92.31 103 SER A C 1
ATOM 757 O O . SER A 1 103 ? 11.822 7.523 -16.690 1.00 92.31 103 SER A O 1
ATOM 759 N N . GLN A 1 104 ? 13.899 7.714 -15.883 1.00 94.50 104 GLN A N 1
ATOM 760 C CA . GLN A 1 104 ? 14.503 8.309 -17.074 1.00 94.50 104 GLN A CA 1
ATOM 761 C C . GLN A 1 104 ? 14.660 7.245 -18.164 1.00 94.50 104 GLN A C 1
ATOM 763 O O . GLN A 1 104 ? 14.236 7.477 -19.296 1.00 94.50 104 GLN A O 1
ATOM 768 N N . LEU A 1 105 ? 15.193 6.072 -17.804 1.00 95.75 105 LEU A N 1
ATOM 769 C CA . LEU A 1 105 ? 15.336 4.937 -18.713 1.00 95.75 105 LEU A CA 1
ATOM 770 C C . LEU A 1 105 ? 13.972 4.436 -19.200 1.00 95.75 105 LEU A C 1
ATOM 772 O O . LEU A 1 105 ? 13.781 4.287 -20.403 1.00 95.75 105 LEU A O 1
ATOM 776 N N . THR A 1 106 ? 12.995 4.263 -18.305 1.00 95.56 106 THR A N 1
ATOM 777 C CA . THR A 1 106 ? 11.625 3.862 -18.667 1.00 95.56 106 THR A CA 1
ATOM 778 C C . THR A 1 106 ? 11.005 4.848 -19.661 1.00 95.56 106 THR A C 1
ATOM 780 O O . THR A 1 106 ? 10.464 4.433 -20.681 1.00 95.56 106 THR A O 1
ATOM 783 N N . ARG A 1 107 ? 11.136 6.165 -19.431 1.00 95.31 107 ARG A N 1
ATOM 784 C CA . ARG A 1 107 ? 10.644 7.202 -20.363 1.00 95.31 107 ARG A CA 1
ATOM 785 C C . ARG A 1 107 ? 11.394 7.229 -21.695 1.00 95.31 107 ARG A C 1
ATOM 787 O O . ARG A 1 107 ? 10.832 7.650 -22.705 1.00 95.31 107 ARG A O 1
ATOM 794 N N . TRP A 1 108 ? 12.670 6.858 -21.710 1.00 96.06 108 TRP A N 1
ATOM 795 C CA . TRP A 1 108 ? 13.442 6.734 -22.943 1.00 96.06 108 TRP A CA 1
ATOM 796 C C . TRP A 1 108 ? 12.996 5.508 -23.754 1.00 96.06 108 TRP A C 1
ATOM 798 O O . TRP A 1 108 ? 12.648 5.665 -24.923 1.00 96.06 108 TRP A O 1
ATOM 808 N N . LEU A 1 109 ? 12.886 4.335 -23.116 1.00 96.06 109 LEU A N 1
ATOM 809 C CA . LEU A 1 109 ? 12.383 3.100 -23.731 1.00 96.06 109 LEU A CA 1
ATOM 810 C C . LEU A 1 109 ? 10.974 3.294 -24.300 1.00 96.06 109 LEU A C 1
ATOM 812 O O . LEU A 1 109 ? 10.741 3.009 -25.470 1.00 96.06 109 LEU A O 1
ATOM 816 N N . ALA A 1 110 ? 10.062 3.868 -23.511 1.00 94.25 110 ALA A N 1
ATOM 817 C CA . ALA A 1 110 ? 8.678 4.103 -23.918 1.00 94.25 110 ALA A CA 1
ATOM 818 C C . ALA A 1 110 ? 8.541 5.025 -25.143 1.00 94.25 110 ALA A C 1
ATOM 820 O O . ALA A 1 110 ? 7.560 4.922 -25.867 1.00 94.25 110 ALA A O 1
ATOM 821 N N . ARG A 1 111 ? 9.502 5.929 -25.394 1.00 95.69 111 ARG A N 1
ATOM 822 C CA . ARG A 1 111 ? 9.522 6.764 -26.610 1.00 95.69 111 ARG A CA 1
ATOM 823 C C . ARG A 1 111 ? 10.079 6.029 -27.828 1.00 95.69 111 ARG A C 1
ATOM 825 O O . ARG A 1 111 ? 9.716 6.383 -28.942 1.00 95.69 111 ARG A O 1
ATOM 832 N N . ARG A 1 112 ? 10.975 5.060 -27.619 1.00 95.00 112 ARG A N 1
ATOM 833 C CA . ARG A 1 112 ? 11.636 4.288 -28.683 1.00 95.00 112 ARG A CA 1
ATOM 834 C C . ARG A 1 112 ? 10.774 3.128 -29.184 1.00 95.00 112 ARG A C 1
ATOM 836 O O . ARG A 1 112 ? 10.880 2.775 -30.347 1.00 95.00 112 ARG A O 1
ATOM 843 N N . LEU A 1 113 ? 9.965 2.553 -28.296 1.00 91.00 113 LEU A N 1
ATOM 844 C CA . LEU A 1 113 ? 9.076 1.416 -28.556 1.00 91.00 113 LEU A CA 1
ATOM 845 C C . LEU A 1 113 ? 7.665 1.849 -28.998 1.00 91.00 113 LEU A C 1
ATOM 847 O O . LEU A 1 113 ? 6.740 1.048 -28.903 1.00 91.00 113 LEU A O 1
ATOM 851 N N . ARG A 1 114 ? 7.501 3.118 -29.397 1.00 63.59 114 ARG A N 1
ATOM 852 C CA . ARG A 1 114 ? 6.250 3.628 -29.970 1.00 63.59 114 ARG A CA 1
ATOM 853 C C . ARG A 1 114 ? 5.998 3.027 -31.340 1.00 63.59 114 ARG A C 1
ATOM 855 O O . ARG A 1 114 ? 6.952 3.050 -32.147 1.00 63.59 114 ARG A O 1
#

Sequence (114 aa):
AFTATQIPGISGRRFPATLAGAGYPQGIPIEDQTSLAAICAEQRIDRVHFAYSDVSHEQVMHTASIALAAGADFHLCSPRQTMIRATLPVIATSAVRTGCGKSQLTRWLARRLR

Secondary structure (DSSP, 8-state):
-EEE-SSTT-TT-EE-HHHH-TT-TT-EEEEEGGGHHHHHHHHT--EEE---SSS-HHHHHHHHHHHHHTT-EEE---HHHHPPPPSS-------SSTTSSHHHHHHHHHHH--

Solvent-accessible surface area (backbone atoms only — not comparable to full-atom values): 7168 Å² total; per-residue (Å²): 120,47,65,46,76,90,56,88,88,44,51,82,39,60,48,56,29,94,76,56,44,87,92,21,80,83,19,41,48,24,36,48,46,89,46,47,43,57,51,25,50,78,69,63,36,65,68,44,77,63,82,81,91,87,70,55,71,67,58,52,51,53,52,39,51,42,37,45,75,35,66,13,46,70,40,78,77,51,66,84,78,72,59,77,87,72,93,61,93,81,84,86,81,76,71,98,52,90,88,72,46,52,72,57,51,52,55,50,50,60,64,69,74,105

pLDDT: mean 92.41, std 6.08, range [63.59, 98.25]